Protein AF-A0A2R4ZPZ9-F1 (afdb_monomer_lite)

Foldseek 3Di:
DFDWDADPVRRIDGNPDDDPDDDDDDDCLQLVVLCPPPQLVLLVVDPPPCPLLVQAPLCVPPPQVLADDPFRDLSSLSVCCSRPNCVRSVVSLVSDPLPQRSQVPGPSNRRSSVND

Radius of gyration: 20.04 Å; chains: 1; bounding box: 48×36×44 Å

Secondary structure (DSSP, 8-state):
-PEEEE-TT--EEEEEES-SS-------TTHHHHTT-TTGGGGGG-----HHHHS-HHHHHHGGGSEETTEEHHHHHHHHHHHH-HHHHHHHHTT-----HHHHT-TT---HHHH-

pLDDT: mean 92.25, std 6.33, range [57.91, 97.75]

Structure (mmCIF, N/CA/C/O backbone):
data_AF-A0A2R4ZPZ9-F1
#
_entry.id   AF-A0A2R4ZPZ9-F1
#
loop_
_atom_site.group_PDB
_atom_site.id
_atom_site.type_symbol
_atom_site.label_atom_id
_atom_site.label_alt_id
_atom_site.label_comp_id
_atom_site.label_asym_id
_atom_site.label_entity_id
_atom_site.label_seq_id
_atom_site.pdbx_PDB_ins_code
_atom_site.Cartn_x
_atom_site.Cartn_y
_atom_site.Cartn_z
_atom_site.occupancy
_atom_site.B_iso_or_equiv
_atom_site.auth_seq_id
_atom_site.auth_comp_id
_atom_site.auth_asym_id
_atom_site.auth_atom_id
_atom_site.pdbx_PDB_model_num
ATOM 1 N N . GLY A 1 1 ? -21.890 0.322 21.127 1.00 57.91 1 GLY A N 1
ATOM 2 C CA . GLY A 1 1 ? -22.882 -0.031 22.159 1.00 57.91 1 GLY A CA 1
ATOM 3 C C . GLY A 1 1 ? -22.568 -1.422 22.655 1.00 57.91 1 GLY A C 1
ATOM 4 O O . GLY A 1 1 ? -22.043 -2.193 21.857 1.00 57.91 1 GLY A O 1
ATOM 5 N N . PRO A 1 2 ? -22.805 -1.735 23.933 1.00 71.38 2 PRO A N 1
ATOM 6 C CA . PRO A 1 2 ? -22.573 -3.080 24.423 1.00 71.38 2 PRO A CA 1
ATOM 7 C C . PRO A 1 2 ? -23.373 -4.081 23.588 1.00 71.38 2 PRO A C 1
ATOM 9 O O . PRO A 1 2 ? -24.569 -3.897 23.359 1.00 71.38 2 PRO A O 1
ATOM 12 N N . SER A 1 3 ? -22.693 -5.104 23.087 1.00 78.25 3 SER A N 1
ATOM 13 C CA . SER A 1 3 ? -23.331 -6.201 22.369 1.00 78.25 3 SER A CA 1
ATOM 14 C C . SER A 1 3 ? -24.349 -6.906 23.266 1.00 78.25 3 SER A C 1
ATOM 16 O O . SER A 1 3 ? -24.215 -6.932 24.496 1.00 78.25 3 SER A O 1
ATOM 18 N N . SER A 1 4 ? -25.380 -7.462 22.634 1.00 85.31 4 SER A N 1
ATOM 19 C CA . SER A 1 4 ? -26.261 -8.424 23.284 1.00 85.31 4 SER A CA 1
ATOM 20 C C . SER A 1 4 ? -25.736 -9.834 23.047 1.00 85.31 4 SER A C 1
ATOM 22 O O . SER A 1 4 ? -25.416 -10.163 21.904 1.00 85.31 4 SER A O 1
ATOM 24 N N . THR A 1 5 ? -25.738 -10.669 24.077 1.00 86.12 5 THR A N 1
ATOM 25 C CA . THR A 1 5 ? -25.636 -12.128 23.937 1.00 86.12 5 THR A CA 1
ATOM 26 C C . THR A 1 5 ? -26.888 -12.778 24.523 1.00 86.12 5 THR A C 1
ATOM 28 O O . THR A 1 5 ? -27.709 -12.087 25.127 1.00 86.12 5 THR A O 1
ATOM 31 N N . ALA A 1 6 ? -27.056 -14.079 24.325 1.00 87.12 6 ALA A N 1
ATOM 32 C CA . ALA A 1 6 ? -28.023 -14.872 25.069 1.00 87.12 6 ALA A CA 1
ATOM 33 C C . ALA A 1 6 ? -27.266 -15.848 25.975 1.00 87.12 6 ALA A C 1
ATOM 35 O O . ALA A 1 6 ? -26.208 -16.346 25.577 1.00 87.12 6 ALA A O 1
ATOM 36 N N . ASP A 1 7 ? -27.756 -16.071 27.190 1.00 83.69 7 ASP A N 1
ATOM 37 C CA . ASP A 1 7 ? -27.227 -17.127 28.051 1.00 83.69 7 ASP A CA 1
ATOM 38 C C . ASP A 1 7 ? -27.743 -18.518 27.619 1.00 83.69 7 ASP A C 1
ATOM 40 O O . ASP A 1 7 ? -28.404 -18.662 26.586 1.00 83.69 7 ASP A O 1
ATOM 44 N N . ILE A 1 8 ? -27.410 -19.562 28.386 1.00 87.25 8 ILE A N 1
ATOM 45 C CA . ILE A 1 8 ? -27.820 -20.941 28.074 1.00 87.25 8 ILE A CA 1
ATOM 46 C C . ILE A 1 8 ? -29.338 -21.170 28.181 1.00 87.25 8 ILE A C 1
ATOM 48 O O . ILE A 1 8 ? -29.856 -22.090 27.554 1.00 87.25 8 ILE A O 1
ATOM 52 N N . GLU A 1 9 ? -30.047 -20.304 28.903 1.00 93.44 9 GLU A N 1
ATOM 53 C CA . GLU A 1 9 ? -31.505 -20.297 29.046 1.00 93.44 9 GLU A CA 1
ATOM 54 C C . GLU A 1 9 ? -32.182 -19.395 27.994 1.00 93.44 9 GLU A C 1
ATOM 56 O O . GLU A 1 9 ? -33.387 -19.152 28.045 1.00 93.44 9 GLU A O 1
ATOM 61 N N . TYR A 1 10 ? -31.418 -18.912 27.005 1.00 86.00 10 TYR A N 1
ATOM 62 C CA . TYR A 1 10 ? -31.842 -17.956 25.980 1.00 86.00 10 TYR A CA 1
ATOM 63 C C . TYR A 1 10 ? -32.255 -16.578 26.522 1.00 86.00 10 TYR A C 1
ATOM 65 O O . TYR A 1 10 ? -32.876 -15.790 25.796 1.00 86.00 10 TYR A O 1
ATOM 73 N N . GLU A 1 11 ? -31.871 -16.224 27.751 1.00 89.31 11 GLU A N 1
ATOM 74 C CA . GLU A 1 11 ? -32.092 -14.875 28.260 1.00 89.31 11 GLU A CA 1
ATOM 75 C C . GLU A 1 11 ? -31.128 -13.889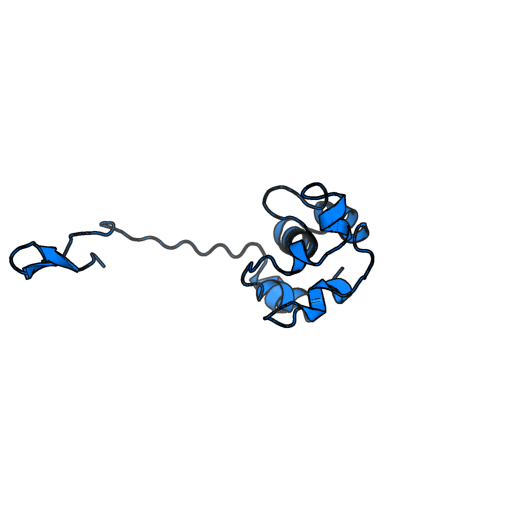 27.608 1.00 89.31 11 GLU A C 1
ATOM 77 O O . GLU A 1 11 ? -29.909 -14.067 27.581 1.00 89.31 11 GLU A O 1
ATOM 82 N N . ARG A 1 12 ? -31.688 -12.810 27.057 1.00 85.62 12 ARG A N 1
ATOM 83 C CA . ARG A 1 12 ? -30.928 -11.821 26.296 1.00 85.62 12 ARG A CA 1
ATOM 84 C C . ARG A 1 12 ? -30.255 -10.830 27.246 1.00 85.62 1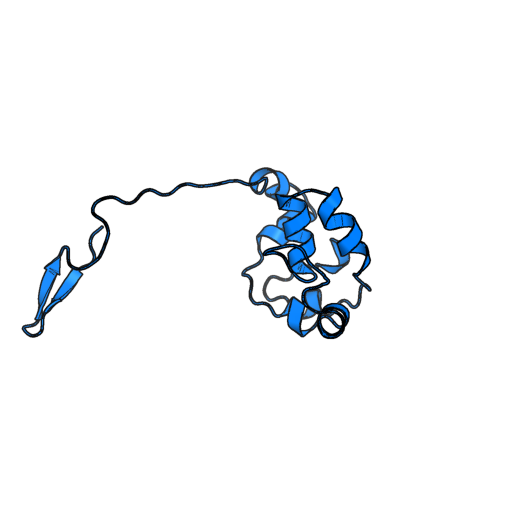2 ARG A C 1
ATOM 86 O O . ARG A 1 12 ? -30.912 -9.966 27.821 1.00 85.62 12 ARG A O 1
ATOM 93 N N . VAL A 1 13 ? -28.932 -10.909 27.355 1.00 83.25 13 VAL A N 1
ATOM 94 C CA . VAL A 1 13 ? -28.111 -10.040 28.203 1.00 83.25 13 VAL A CA 1
ATOM 95 C C . VAL A 1 13 ? -27.508 -8.918 27.362 1.00 83.25 13 VAL A C 1
ATOM 97 O O . VAL A 1 13 ? -26.758 -9.162 26.416 1.00 83.25 13 VAL A O 1
ATOM 100 N N . TYR A 1 14 ? -27.809 -7.672 27.721 1.00 80.12 14 TYR A N 1
ATOM 101 C CA . TYR A 1 14 ? -27.192 -6.474 27.146 1.00 80.12 14 TYR A CA 1
ATOM 102 C C . TYR A 1 14 ? -26.034 -6.033 28.035 1.00 80.12 14 TYR A C 1
ATOM 104 O O . TYR A 1 14 ? -26.156 -6.060 29.254 1.00 80.12 14 TYR A O 1
ATOM 112 N N . GLY A 1 15 ? -24.912 -5.613 27.454 1.00 77.81 15 GLY A N 1
ATOM 113 C CA . GLY A 1 15 ? -23.721 -5.308 28.266 1.00 77.81 15 GLY A CA 1
ATOM 114 C C . GLY A 1 15 ? -22.645 -6.380 28.221 1.00 77.81 15 GLY A C 1
ATOM 115 O O . GLY A 1 15 ? -21.578 -6.152 28.776 1.00 77.81 15 GLY A O 1
ATOM 116 N N . ALA A 1 16 ? -22.903 -7.523 27.577 1.00 74.75 16 ALA A N 1
ATOM 117 C CA . ALA A 1 16 ? -22.052 -8.705 27.695 1.00 74.75 16 ALA A CA 1
ATOM 118 C C . ALA A 1 16 ? -20.634 -8.478 27.157 1.00 74.75 16 ALA A C 1
ATOM 120 O O . ALA A 1 16 ? -19.654 -8.854 27.799 1.00 74.75 16 ALA A O 1
ATOM 121 N N . HIS A 1 17 ? -20.516 -7.814 26.003 1.00 73.88 17 HIS A N 1
ATOM 122 C CA . HIS A 1 17 ? -19.218 -7.458 25.430 1.00 73.88 17 HIS A CA 1
ATOM 123 C C . HIS A 1 17 ? -19.226 -6.040 24.866 1.00 73.88 17 HIS A C 1
ATOM 125 O O . HIS A 1 17 ? -20.173 -5.633 24.190 1.00 73.88 17 HIS A O 1
ATOM 131 N N . GLY A 1 18 ? -18.142 -5.307 25.098 1.00 77.50 18 GLY A N 1
ATOM 132 C CA . GLY A 1 18 ? -17.913 -3.969 24.560 1.00 77.50 18 GLY A CA 1
ATOM 133 C C . GLY A 1 18 ? -17.425 -2.997 25.636 1.00 77.50 18 GLY A C 1
ATOM 134 O O . GLY A 1 18 ? -17.731 -3.178 26.814 1.00 77.50 18 GLY A O 1
ATOM 135 N N . PRO A 1 19 ? -16.644 -1.976 25.263 1.00 83.25 19 PRO A N 1
ATOM 136 C CA . PRO A 1 19 ? -16.093 -1.041 26.232 1.00 83.25 19 PRO A CA 1
ATOM 137 C C . PRO A 1 19 ? -17.175 -0.082 26.758 1.00 83.25 19 PRO A C 1
ATOM 139 O O . PRO A 1 19 ? -18.146 0.215 26.057 1.00 83.25 19 PRO A O 1
ATOM 142 N N . ARG A 1 20 ? -16.987 0.437 27.982 1.00 82.06 20 ARG A N 1
ATOM 143 C CA . ARG A 1 20 ? -17.849 1.495 28.557 1.00 82.06 20 ARG A CA 1
ATOM 144 C C . ARG A 1 20 ? -17.841 2.763 27.705 1.00 82.06 20 ARG A C 1
ATOM 146 O O . ARG A 1 20 ? -18.866 3.422 27.583 1.00 82.06 20 ARG A O 1
ATOM 153 N N . GLU A 1 21 ? -16.697 3.068 27.105 1.00 85.62 21 GLU A N 1
ATOM 154 C CA . GLU A 1 21 ? -16.496 4.198 26.206 1.00 85.62 21 GLU A CA 1
ATOM 155 C C . GLU A 1 21 ? -15.749 3.737 24.954 1.00 85.62 21 GLU A C 1
ATOM 157 O O . GLU A 1 21 ? -14.854 2.896 25.027 1.00 85.62 21 GLU A O 1
ATOM 162 N N . TYR A 1 22 ? -16.113 4.286 23.798 1.00 86.56 22 TYR A N 1
ATOM 163 C CA . TYR A 1 22 ? -15.481 3.985 22.519 1.00 86.56 22 TYR A CA 1
ATOM 164 C C . TYR A 1 22 ? -15.039 5.290 21.871 1.00 86.56 22 TYR A C 1
ATOM 166 O O . TYR A 1 22 ? -15.868 6.130 21.525 1.00 86.56 22 TYR A O 1
ATOM 174 N N . HIS A 1 23 ? -13.729 5.440 21.713 1.00 93.06 23 HIS A N 1
ATOM 175 C CA . HIS A 1 23 ? -13.109 6.616 21.118 1.00 93.06 23 HIS A CA 1
ATOM 176 C C . HIS A 1 23 ? -12.506 6.219 19.771 1.00 93.06 23 HIS A C 1
ATOM 178 O O . HIS A 1 23 ? -11.738 5.259 19.695 1.00 93.06 23 HIS A O 1
ATOM 184 N N . VAL A 1 24 ? -12.846 6.948 18.706 1.00 94.31 24 VAL A N 1
ATOM 185 C CA . VAL A 1 24 ? -12.269 6.749 17.367 1.00 94.31 24 VAL A CA 1
ATOM 186 C C . VAL A 1 24 ? -11.408 7.944 17.023 1.00 94.31 24 VAL A C 1
ATOM 188 O O . VAL A 1 24 ? -11.900 9.068 16.958 1.00 94.31 24 VAL A O 1
ATOM 191 N N . VAL A 1 25 ? -10.127 7.696 16.767 1.00 94.62 25 VAL A N 1
ATOM 192 C CA . VAL A 1 25 ? -9.190 8.725 16.317 1.00 94.62 25 VAL A CA 1
ATOM 193 C C . VAL A 1 25 ? -8.909 8.512 14.835 1.00 94.62 25 VAL A C 1
ATOM 195 O O . VAL A 1 25 ? -8.303 7.516 14.440 1.00 94.62 25 VAL A O 1
ATOM 198 N N . PHE A 1 26 ? -9.338 9.461 14.004 1.00 92.81 26 PHE A N 1
ATOM 199 C CA . PHE A 1 26 ? -9.024 9.459 12.579 1.00 92.81 26 PHE A CA 1
ATOM 200 C C . PHE A 1 26 ? -7.695 10.170 12.338 1.00 92.81 26 PHE A C 1
ATOM 202 O O . PHE A 1 26 ? -7.580 11.381 12.513 1.00 92.81 26 PHE A O 1
ATOM 209 N N . ILE A 1 27 ? -6.689 9.417 11.904 1.00 92.44 27 ILE A N 1
ATOM 210 C CA . ILE A 1 27 ? -5.378 9.962 11.544 1.00 92.44 27 ILE A CA 1
ATOM 211 C C . ILE A 1 27 ? -5.311 10.073 10.026 1.00 92.44 27 ILE A C 1
ATOM 213 O O . ILE A 1 27 ? -5.415 9.067 9.330 1.00 92.44 27 ILE A O 1
ATOM 217 N N . ASN A 1 28 ? -5.105 11.273 9.489 1.00 91.19 28 ASN A N 1
ATOM 218 C CA . ASN A 1 28 ? -5.026 11.453 8.041 1.00 91.19 28 ASN A CA 1
ATOM 219 C C . ASN A 1 28 ? -3.731 10.863 7.446 1.00 91.19 28 ASN A C 1
ATOM 221 O O . ASN A 1 28 ? -3.797 10.084 6.502 1.00 91.19 28 ASN A O 1
ATOM 225 N N . ASN A 1 29 ? -2.566 11.181 8.020 1.00 91.12 29 ASN A N 1
ATOM 226 C CA . ASN A 1 29 ? -1.247 10.763 7.518 1.00 91.12 29 ASN A CA 1
ATOM 227 C C . ASN A 1 29 ? -1.073 11.015 6.002 1.00 91.12 29 ASN A C 1
ATOM 229 O O . ASN A 1 29 ? -0.841 10.090 5.229 1.00 91.12 29 ASN A O 1
ATOM 233 N N . ASN A 1 30 ? -1.307 12.263 5.581 1.00 91.38 30 ASN A N 1
ATOM 234 C CA . ASN A 1 30 ? -1.265 12.758 4.194 1.00 91.38 30 ASN A CA 1
ATOM 235 C C . ASN A 1 30 ? -2.300 12.184 3.206 1.00 91.38 30 ASN A C 1
ATOM 237 O O . ASN A 1 30 ? -2.413 12.694 2.092 1.00 91.38 30 ASN A O 1
ATOM 241 N N . ARG A 1 31 ? -3.123 11.200 3.596 1.00 93.38 31 ARG A N 1
ATOM 242 C CA . ARG A 1 31 ? -4.059 10.506 2.688 1.00 93.38 31 ARG A CA 1
ATOM 243 C C . ARG A 1 31 ? -5.048 11.431 1.980 1.00 93.38 31 ARG A C 1
ATOM 245 O O . ARG A 1 31 ? -5.248 11.292 0.784 1.00 93.38 31 ARG A O 1
ATOM 252 N N . LEU A 1 32 ? -5.626 12.412 2.672 1.00 93.81 32 LEU A N 1
ATOM 253 C CA . LEU A 1 32 ? -6.537 13.389 2.061 1.00 93.81 32 LEU A CA 1
ATOM 254 C C . LEU A 1 32 ? -5.847 14.264 1.004 1.00 93.81 32 LEU A C 1
ATOM 256 O O . LEU A 1 32 ? -6.496 14.658 0.040 1.00 93.81 32 LEU A O 1
ATOM 260 N N . GLY A 1 33 ? -4.551 14.555 1.155 1.00 93.56 33 GLY A N 1
ATOM 261 C CA . GLY A 1 33 ? -3.784 15.272 0.134 1.00 93.56 33 GLY A CA 1
ATOM 262 C C . GLY A 1 33 ? -3.629 14.414 -1.119 1.00 93.56 33 GLY A C 1
ATOM 263 O O . GLY A 1 33 ? -4.073 14.805 -2.194 1.00 93.56 33 GLY A O 1
ATOM 264 N N . PHE A 1 34 ? -3.118 13.195 -0.943 1.00 93.69 34 PHE A N 1
ATOM 265 C CA . PHE A 1 34 ? -2.922 12.236 -2.035 1.00 93.69 34 PHE A CA 1
ATOM 266 C C . PHE A 1 34 ? -4.218 11.722 -2.663 1.00 93.69 34 PHE A C 1
ATOM 268 O O . PHE A 1 34 ? -4.214 11.306 -3.813 1.00 93.69 34 PHE A O 1
ATOM 275 N N . SER A 1 35 ? -5.355 11.814 -1.970 1.00 94.62 35 SER A N 1
ATOM 276 C CA . SER A 1 35 ? -6.660 11.482 -2.557 1.00 94.62 35 SER A CA 1
ATOM 277 C C . SER A 1 35 ? -7.044 12.380 -3.735 1.00 94.62 35 SER A C 1
ATOM 279 O O . SER A 1 35 ? -7.894 12.000 -4.533 1.00 94.62 35 SER A O 1
ATOM 281 N N . LYS A 1 36 ? -6.420 13.560 -3.849 1.00 95.81 36 LYS A N 1
ATOM 282 C CA . LYS A 1 36 ? -6.618 14.499 -4.960 1.00 95.81 36 LYS A CA 1
ATOM 283 C C . LYS A 1 36 ? -5.572 14.338 -6.063 1.00 95.81 36 LYS A C 1
ATOM 285 O O . LYS A 1 36 ? -5.680 15.006 -7.087 1.00 95.81 36 LYS A O 1
ATOM 290 N N . ASP A 1 37 ? -4.558 13.506 -5.842 1.00 94.00 37 ASP A N 1
ATOM 291 C CA . ASP A 1 37 ? -3.504 13.264 -6.816 1.00 94.00 37 ASP A CA 1
ATOM 292 C C . ASP A 1 37 ? -4.019 12.306 -7.906 1.00 94.00 37 ASP A C 1
ATOM 294 O O . ASP A 1 37 ? -4.546 11.236 -7.576 1.00 94.00 37 ASP A O 1
ATOM 298 N N . PRO A 1 38 ? -3.901 12.660 -9.197 1.00 91.19 38 PRO A N 1
ATOM 299 C CA . PRO A 1 38 ? -4.463 11.861 -10.284 1.00 91.19 38 PRO A CA 1
ATOM 300 C C . PRO A 1 38 ? -3.797 10.489 -10.447 1.00 91.19 38 PRO A C 1
ATOM 302 O O . PRO A 1 38 ? -4.408 9.604 -11.035 1.00 91.19 38 PRO A O 1
ATOM 305 N N . LEU A 1 39 ? -2.576 10.305 -9.940 1.00 88.38 39 LEU A N 1
ATOM 306 C CA . LEU A 1 39 ? -1.821 9.059 -10.042 1.00 88.38 39 LEU A CA 1
ATOM 307 C C . LEU A 1 39 ? -1.826 8.290 -8.713 1.00 88.38 39 LEU A C 1
ATOM 309 O O . LEU A 1 39 ? -2.073 7.087 -8.673 1.00 88.38 39 LEU A O 1
ATOM 313 N N . LEU A 1 40 ? -1.580 8.985 -7.602 1.00 91.00 40 LEU A N 1
ATOM 314 C CA . LEU A 1 40 ? -1.396 8.359 -6.289 1.00 91.00 40 LEU A CA 1
ATOM 315 C C . LEU A 1 40 ? -2.707 8.045 -5.564 1.00 91.00 40 LEU A C 1
ATOM 317 O O . LEU A 1 40 ? -2.705 7.233 -4.636 1.00 91.00 40 LEU A O 1
ATOM 321 N N . SER A 1 41 ? -3.831 8.638 -5.971 1.00 94.12 41 SER A N 1
ATOM 322 C CA . SER A 1 41 ? -5.135 8.348 -5.358 1.00 94.12 41 SER A CA 1
ATOM 323 C C . SER A 1 41 ? -5.526 6.869 -5.466 1.00 94.12 41 SER A C 1
ATOM 325 O O . SER A 1 41 ? -6.113 6.326 -4.526 1.00 94.12 41 SER A O 1
ATOM 327 N N . ASP A 1 42 ? -5.123 6.174 -6.533 1.00 93.81 42 ASP A N 1
ATOM 328 C CA . ASP A 1 42 ? -5.402 4.745 -6.700 1.00 93.81 42 ASP A CA 1
ATOM 329 C C . ASP A 1 42 ? -4.693 3.870 -5.655 1.00 93.81 42 ASP A C 1
ATOM 331 O O . ASP A 1 42 ? -5.254 2.862 -5.214 1.00 93.81 42 ASP A O 1
ATOM 335 N N . MET A 1 43 ? 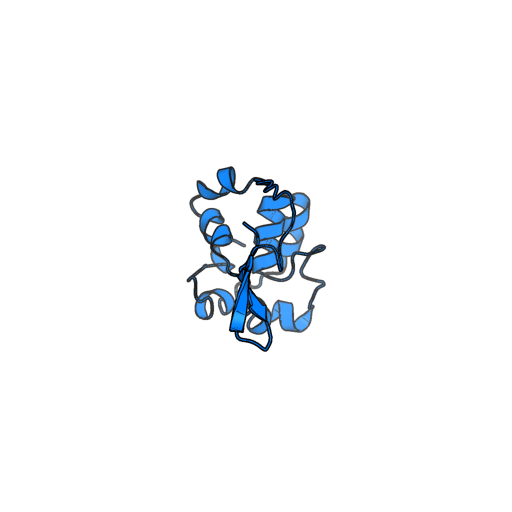-3.524 4.285 -5.144 1.00 93.50 43 MET A N 1
ATOM 336 C CA . MET A 1 43 ? -2.834 3.563 -4.061 1.00 93.50 43 MET A CA 1
ATOM 337 C C . MET A 1 43 ? -3.679 3.474 -2.782 1.00 93.50 43 MET A C 1
ATOM 339 O O . MET A 1 43 ? -3.583 2.492 -2.034 1.00 93.50 43 MET A O 1
ATOM 343 N N . LEU A 1 44 ? -4.544 4.467 -2.539 1.00 94.69 44 LEU A N 1
ATOM 344 C CA . LEU A 1 44 ? -5.419 4.526 -1.365 1.00 94.69 44 LEU A CA 1
ATOM 345 C C . LEU A 1 44 ? -6.576 3.520 -1.425 1.00 94.69 44 LEU A C 1
ATOM 347 O O . LEU A 1 44 ? -7.217 3.270 -0.406 1.00 94.69 44 LEU A O 1
ATOM 351 N N . ARG A 1 45 ? -6.828 2.912 -2.590 1.00 94.94 45 ARG A N 1
ATOM 352 C CA . ARG A 1 45 ? -7.888 1.912 -2.794 1.00 94.94 45 ARG A CA 1
ATOM 353 C C . ARG A 1 45 ? -7.466 0.501 -2.390 1.00 94.94 45 ARG A C 1
ATOM 355 O O . ARG A 1 45 ? -8.287 -0.414 -2.389 1.00 94.94 45 ARG A O 1
ATOM 362 N N . CYS A 1 46 ? -6.188 0.297 -2.075 1.00 95.38 46 CYS A N 1
ATOM 363 C CA . CYS A 1 46 ? -5.648 -1.017 -1.761 1.00 95.38 46 CYS A CA 1
ATOM 364 C C . CYS A 1 46 ? -6.322 -1.646 -0.531 1.00 95.38 46 CYS A C 1
ATOM 366 O O . CYS A 1 46 ? -6.235 -1.133 0.582 1.00 95.38 46 CYS A O 1
ATOM 368 N N . ILE A 1 47 ? -6.897 -2.835 -0.720 1.00 96.06 47 ILE A N 1
ATOM 369 C CA . ILE A 1 47 ? -7.504 -3.657 0.344 1.00 96.06 47 ILE A CA 1
ATOM 370 C C . ILE A 1 47 ? -6.506 -4.610 1.023 1.00 96.06 47 ILE A C 1
ATOM 372 O O . ILE A 1 47 ? -6.899 -5.515 1.750 1.00 96.06 47 ILE A O 1
ATOM 376 N N . ARG A 1 48 ? -5.206 -4.454 0.737 1.00 93.56 48 ARG A N 1
ATOM 377 C CA . ARG A 1 48 ? -4.108 -5.296 1.248 1.00 93.56 48 ARG A CA 1
ATOM 378 C C . ARG A 1 48 ? -4.295 -6.805 1.012 1.00 93.56 48 ARG A C 1
ATOM 380 O O . ARG A 1 48 ? -3.895 -7.613 1.840 1.00 93.56 48 ARG A O 1
ATOM 387 N N . CYS A 1 49 ? -4.822 -7.198 -0.150 1.00 96.56 49 CYS A N 1
ATOM 388 C CA . CYS A 1 49 ? -4.999 -8.616 -0.506 1.00 96.56 49 CYS A CA 1
ATOM 389 C C . CYS A 1 49 ? -3.681 -9.394 -0.705 1.00 96.56 49 CYS A C 1
ATOM 391 O O . CYS A 1 49 ? -3.688 -10.618 -0.729 1.00 96.56 49 CYS A O 1
ATOM 393 N N . GLY A 1 50 ? -2.553 -8.700 -0.902 1.00 95.06 50 GLY A N 1
ATOM 394 C CA . GLY A 1 50 ? -1.226 -9.312 -1.026 1.00 95.06 50 GLY A CA 1
ATOM 395 C C . GLY A 1 50 ? -0.892 -9.925 -2.390 1.00 95.06 50 GLY A C 1
ATOM 396 O O . GLY A 1 50 ? 0.262 -10.274 -2.612 1.00 95.06 50 GLY A O 1
ATOM 397 N N . ARG A 1 51 ? -1.830 -9.998 -3.347 1.00 97.06 51 ARG A N 1
ATOM 398 C CA . ARG A 1 51 ? -1.575 -10.668 -4.638 1.00 97.06 51 ARG A CA 1
ATOM 399 C C . ARG A 1 51 ? -0.417 -10.051 -5.432 1.00 97.06 51 ARG A C 1
ATOM 401 O O . ARG A 1 51 ? 0.390 -10.776 -6.000 1.00 97.06 51 ARG A O 1
ATOM 408 N N . CYS A 1 52 ? -0.275 -8.727 -5.382 1.00 96.62 52 CYS A N 1
ATOM 409 C CA . CYS A 1 52 ? 0.859 -8.013 -5.977 1.00 96.62 52 CYS A CA 1
ATOM 410 C C . CYS A 1 52 ? 2.235 -8.441 -5.431 1.00 96.62 52 CYS A C 1
ATOM 412 O O . CYS A 1 52 ? 3.215 -8.301 -6.148 1.00 96.62 52 CYS A O 1
ATOM 414 N N . LEU A 1 53 ? 2.328 -8.946 -4.195 1.00 95.69 53 LEU A N 1
ATOM 415 C CA . LEU A 1 53 ? 3.579 -9.445 -3.609 1.00 95.69 53 LEU A CA 1
ATOM 416 C C . LEU A 1 53 ? 3.921 -10.833 -4.152 1.00 95.69 53 LEU A C 1
ATOM 418 O O . LEU A 1 53 ? 5.072 -11.119 -4.467 1.00 95.69 53 LEU A O 1
ATOM 422 N N . ILE A 1 54 ? 2.901 -11.686 -4.266 1.00 95.44 54 ILE A N 1
ATOM 423 C CA . ILE A 1 54 ? 3.040 -13.068 -4.734 1.00 95.44 54 ILE A CA 1
ATOM 424 C C . ILE A 1 54 ? 3.491 -13.085 -6.196 1.00 95.44 54 ILE A C 1
ATOM 426 O O . ILE A 1 54 ? 4.416 -13.802 -6.552 1.00 95.44 54 ILE A O 1
ATOM 430 N N . GLU A 1 55 ? 2.881 -12.244 -7.026 1.00 96.88 55 GLU A N 1
ATOM 431 C CA . GLU A 1 55 ? 3.118 -12.239 -8.474 1.00 96.88 55 GLU A CA 1
ATOM 432 C C . GLU A 1 55 ? 4.322 -11.402 -8.903 1.00 96.88 55 GLU A C 1
ATOM 434 O O . GLU A 1 55 ? 4.669 -11.374 -10.083 1.00 96.88 55 GLU A O 1
ATOM 439 N N . CYS A 1 56 ? 4.947 -10.669 -7.978 1.00 97.31 56 CYS A N 1
ATOM 440 C CA . CYS A 1 56 ? 6.057 -9.809 -8.342 1.00 97.31 56 CYS A CA 1
ATOM 441 C C . CYS A 1 56 ? 7.390 -10.570 -8.303 1.00 97.31 56 CYS A C 1
ATOM 443 O O . CYS A 1 56 ? 7.826 -10.960 -7.217 1.00 97.31 56 CYS A O 1
ATOM 445 N N . PRO A 1 57 ? 8.104 -10.709 -9.436 1.00 97.00 57 PRO A N 1
ATOM 446 C CA . PRO A 1 57 ? 9.337 -11.498 -9.496 1.00 97.00 57 PRO A CA 1
ATOM 447 C C . PRO A 1 57 ? 10.457 -10.931 -8.614 1.00 97.00 57 PRO A C 1
ATOM 449 O O . PRO A 1 57 ? 11.216 -11.681 -8.001 1.00 97.00 57 PRO A O 1
ATOM 452 N N . VAL A 1 58 ? 10.541 -9.604 -8.493 1.00 97.44 58 VAL A N 1
ATOM 453 C CA . VAL A 1 58 ? 11.528 -8.952 -7.623 1.00 97.44 58 VAL A CA 1
ATOM 454 C C . VAL A 1 58 ? 11.232 -9.276 -6.160 1.00 97.44 58 VAL A C 1
ATOM 456 O O . VAL A 1 58 ? 12.128 -9.710 -5.443 1.00 97.44 58 VAL A O 1
ATOM 459 N N . TYR A 1 59 ? 9.972 -9.167 -5.722 1.00 96.81 59 TYR A N 1
ATOM 460 C CA . TYR A 1 59 ? 9.612 -9.488 -4.338 1.00 96.81 59 TYR A CA 1
ATOM 461 C C . TYR A 1 59 ? 9.815 -10.975 -4.021 1.00 96.81 59 TYR A C 1
ATOM 463 O O . TYR A 1 59 ? 10.282 -11.301 -2.938 1.00 96.81 59 TYR A O 1
ATOM 471 N N . GLN A 1 60 ? 9.559 -11.872 -4.978 1.00 96.50 60 GLN A N 1
ATOM 472 C CA . GLN A 1 60 ? 9.884 -13.297 -4.833 1.00 96.50 60 GLN A CA 1
ATOM 473 C C . GLN A 1 60 ? 11.394 -13.558 -4.672 1.00 96.50 60 GLN A C 1
ATOM 475 O O . GLN A 1 60 ? 11.779 -14.561 -4.079 1.00 96.50 60 GLN A O 1
ATOM 480 N N . THR A 1 61 ? 12.247 -12.658 -5.169 1.00 97.00 61 THR A N 1
ATOM 481 C CA . THR A 1 61 ? 13.709 -12.817 -5.148 1.00 97.00 61 THR A CA 1
ATOM 482 C C . THR A 1 61 ? 14.347 -12.205 -3.902 1.00 97.00 61 THR A C 1
ATOM 484 O O . THR A 1 61 ? 15.144 -12.857 -3.234 1.00 97.00 61 THR A O 1
ATOM 487 N N . ILE A 1 62 ? 14.023 -10.947 -3.587 1.00 96.62 62 ILE A N 1
ATOM 488 C CA . ILE A 1 62 ? 14.673 -10.195 -2.495 1.00 96.62 62 ILE A CA 1
ATOM 489 C C . ILE A 1 62 ? 13.794 -10.047 -1.250 1.00 96.62 62 ILE A C 1
ATOM 491 O O . ILE A 1 62 ? 14.268 -9.598 -0.205 1.00 96.62 62 ILE A O 1
ATOM 495 N N . GLY A 1 63 ? 12.522 -10.441 -1.342 1.00 95.00 63 GLY A N 1
ATOM 496 C CA . GLY A 1 63 ? 11.606 -10.497 -0.213 1.00 95.00 63 GLY A CA 1
ATOM 497 C C . GLY A 1 63 ? 11.411 -9.144 0.484 1.00 95.00 63 GLY A C 1
ATOM 498 O O . GLY A 1 63 ? 11.368 -8.098 -0.173 1.00 95.00 63 GLY A O 1
ATOM 499 N N . PRO A 1 64 ? 11.295 -9.141 1.826 1.00 93.19 64 PRO A N 1
ATOM 500 C CA . PRO A 1 64 ? 11.066 -7.936 2.627 1.00 93.19 64 PRO A CA 1
ATOM 501 C C . PRO A 1 64 ? 12.124 -6.835 2.482 1.00 93.19 64 PRO A C 1
ATOM 503 O O . PRO A 1 64 ? 11.843 -5.697 2.838 1.00 93.19 64 PRO A O 1
ATOM 506 N N . SER A 1 65 ? 13.307 -7.136 1.934 1.00 94.31 65 SER A N 1
ATOM 507 C CA . SER A 1 65 ? 14.327 -6.121 1.633 1.00 94.31 65 SER A CA 1
ATOM 508 C C . SER A 1 65 ? 13.829 -5.069 0.637 1.00 94.31 65 SER A C 1
ATOM 510 O O . SER A 1 65 ? 14.325 -3.946 0.626 1.00 94.31 65 SER A O 1
ATOM 512 N N . TRP A 1 66 ? 12.822 -5.397 -0.179 1.00 95.62 66 TRP A N 1
ATOM 513 C CA . TRP A 1 66 ? 12.091 -4.409 -0.964 1.00 95.62 66 TRP A CA 1
ATOM 514 C C . TRP A 1 66 ? 10.993 -3.755 -0.121 1.00 95.62 66 TRP A C 1
ATOM 516 O O . TRP A 1 66 ? 9.808 -4.028 -0.299 1.00 95.62 66 TRP A O 1
ATOM 526 N N . GLY A 1 67 ? 11.371 -2.927 0.845 1.00 93.38 67 GLY A N 1
ATOM 527 C CA . GLY A 1 67 ? 10.425 -2.342 1.787 1.00 93.38 67 GLY A CA 1
ATOM 528 C C . GLY A 1 67 ? 11.096 -1.616 2.945 1.00 93.38 67 GLY A C 1
ATOM 529 O O . GLY A 1 67 ? 12.314 -1.626 3.089 1.00 93.38 67 GLY A O 1
ATOM 530 N N . SER A 1 68 ? 10.278 -0.984 3.784 1.00 93.00 68 SER A N 1
ATOM 531 C CA . SER A 1 68 ? 10.697 -0.370 5.044 1.00 93.00 68 SER A CA 1
ATOM 532 C C . SER A 1 68 ? 9.582 -0.499 6.085 1.00 93.00 68 SER A C 1
ATOM 534 O O . SER A 1 68 ? 8.429 -0.111 5.864 1.00 93.00 68 SER A O 1
ATOM 536 N N . GLY A 1 69 ? 9.922 -1.057 7.249 1.00 91.12 69 GLY A N 1
ATOM 537 C CA . GLY A 1 69 ? 8.993 -1.258 8.362 1.00 91.12 69 GLY A CA 1
ATOM 538 C C . GLY A 1 69 ? 7.764 -2.093 7.980 1.00 91.12 69 GLY A C 1
ATOM 539 O O . GLY A 1 69 ? 7.869 -3.258 7.607 1.00 91.12 69 GLY A O 1
ATOM 540 N N . ALA A 1 70 ? 6.575 -1.495 8.098 1.00 88.12 70 ALA A N 1
ATOM 541 C CA . ALA A 1 70 ? 5.303 -2.164 7.809 1.00 88.12 70 ALA A CA 1
ATOM 542 C C . ALA A 1 70 ? 4.923 -2.174 6.311 1.00 88.12 70 ALA A C 1
ATOM 544 O O . ALA A 1 70 ? 3.890 -2.749 5.939 1.00 88.12 70 ALA A O 1
ATOM 545 N N . TYR A 1 71 ? 5.720 -1.526 5.455 1.00 93.25 71 TYR A N 1
ATOM 546 C CA . TYR A 1 71 ? 5.445 -1.358 4.032 1.00 93.25 71 TYR A CA 1
ATOM 547 C C . TYR A 1 71 ? 6.451 -2.144 3.194 1.00 93.25 71 TYR A C 1
ATOM 549 O O . TYR A 1 71 ? 7.629 -1.812 3.163 1.00 93.25 71 TYR A O 1
ATOM 557 N N . ASN A 1 72 ? 5.974 -3.185 2.507 1.00 93.38 72 ASN A N 1
ATOM 558 C CA . ASN A 1 72 ? 6.809 -4.104 1.734 1.00 93.38 72 ASN A CA 1
ATOM 559 C C . ASN A 1 72 ? 6.262 -4.314 0.315 1.00 93.38 72 ASN A C 1
ATOM 561 O O . ASN A 1 72 ? 5.049 -4.251 0.092 1.00 93.38 72 ASN A O 1
ATOM 565 N N . GLY A 1 73 ? 7.173 -4.598 -0.612 1.00 95.06 73 GLY A N 1
ATOM 566 C CA . GLY A 1 73 ? 6.953 -4.851 -2.030 1.00 95.06 73 GLY A CA 1
ATOM 567 C C . GLY A 1 73 ? 6.331 -3.677 -2.791 1.00 95.06 73 GLY A C 1
ATOM 568 O O . GLY A 1 73 ? 6.286 -2.558 -2.274 1.00 95.06 73 GLY A O 1
ATOM 569 N N . PRO A 1 74 ? 5.810 -3.916 -4.009 1.00 94.38 74 PRO A N 1
ATOM 570 C CA . PRO A 1 74 ? 5.388 -2.849 -4.916 1.00 94.38 74 PRO A CA 1
ATOM 571 C C . PRO A 1 74 ? 4.304 -1.945 -4.304 1.00 94.38 74 PRO A C 1
ATOM 573 O O . PRO A 1 74 ? 4.444 -0.728 -4.299 1.00 94.38 74 PRO A O 1
ATOM 576 N N . MET A 1 75 ? 3.261 -2.503 -3.676 1.00 96.19 75 MET A N 1
ATOM 577 C CA . MET A 1 75 ? 2.266 -1.675 -2.970 1.00 96.19 75 MET A CA 1
ATOM 578 C C . MET A 1 75 ? 2.848 -0.948 -1.751 1.00 96.19 75 MET A C 1
ATOM 580 O O . MET A 1 75 ? 2.405 0.150 -1.418 1.00 96.19 75 MET A O 1
ATOM 584 N N . GLY A 1 76 ? 3.801 -1.568 -1.054 1.00 95.44 76 GLY A N 1
ATOM 585 C CA . GLY A 1 76 ? 4.437 -0.987 0.121 1.00 95.44 76 GLY A CA 1
ATOM 586 C C . GLY A 1 76 ? 5.201 0.286 -0.212 1.00 95.44 76 GLY A C 1
ATOM 587 O O . GLY A 1 76 ? 5.028 1.277 0.486 1.00 95.44 76 GLY A O 1
ATOM 588 N N . VAL A 1 77 ? 5.971 0.293 -1.299 1.00 95.88 77 VAL A N 1
ATOM 589 C CA . VAL A 1 77 ? 6.737 1.475 -1.725 1.00 95.88 77 VAL A CA 1
ATOM 590 C C . VAL A 1 77 ? 5.825 2.683 -1.967 1.00 95.88 77 VAL A C 1
ATOM 592 O O . VAL A 1 77 ? 6.107 3.769 -1.464 1.00 95.88 77 VAL A O 1
ATOM 595 N N . GLY A 1 78 ? 4.673 2.488 -2.616 1.00 94.25 78 GLY A N 1
ATOM 596 C CA . GLY A 1 78 ? 3.677 3.554 -2.784 1.00 94.25 78 GLY A CA 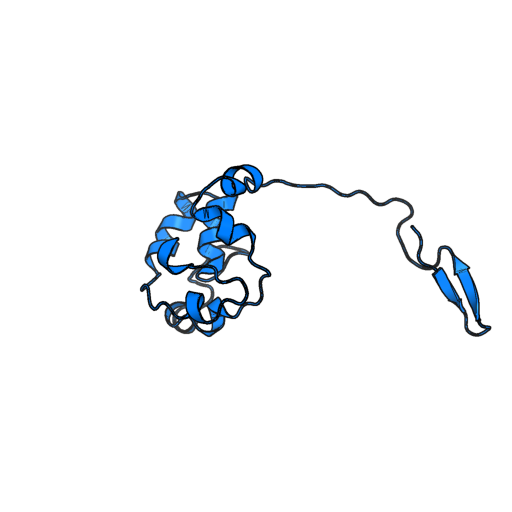1
ATOM 597 C C . GLY A 1 78 ? 3.140 4.098 -1.453 1.00 94.25 78 GLY A C 1
ATOM 598 O O . GLY A 1 78 ? 3.037 5.307 -1.253 1.00 94.25 78 GLY A O 1
ATOM 599 N N . TRP A 1 79 ? 2.850 3.215 -0.493 1.00 94.12 79 TRP A N 1
ATOM 600 C CA . TRP A 1 79 ? 2.433 3.629 0.854 1.00 94.12 79 TRP A CA 1
ATOM 601 C C . TRP A 1 79 ? 3.547 4.313 1.648 1.00 94.12 79 TRP A C 1
ATOM 603 O O . TRP A 1 79 ? 3.277 5.225 2.435 1.00 94.12 79 TRP A O 1
ATOM 613 N N . LEU A 1 80 ? 4.794 3.901 1.440 1.00 94.62 80 LEU A N 1
ATOM 614 C CA . LEU A 1 80 ? 5.955 4.533 2.044 1.00 94.62 80 LEU A CA 1
ATOM 615 C C . LEU A 1 80 ? 6.092 5.971 1.543 1.00 94.62 80 LEU A C 1
ATOM 617 O O . LEU A 1 80 ? 6.261 6.867 2.360 1.00 94.62 80 LEU A O 1
ATOM 621 N N . TYR A 1 81 ? 5.881 6.215 0.248 1.00 94.31 81 TYR A N 1
ATOM 622 C CA . TYR A 1 81 ? 5.878 7.567 -0.309 1.00 94.31 81 TYR A CA 1
ATOM 623 C C . TYR A 1 81 ? 4.805 8.452 0.339 1.00 94.31 81 TYR A C 1
ATOM 625 O O . TYR A 1 81 ? 5.101 9.539 0.830 1.00 94.31 81 TYR A O 1
ATOM 633 N N . ILE A 1 82 ? 3.567 7.955 0.433 1.00 93.19 82 ILE A N 1
ATOM 634 C CA . ILE A 1 82 ? 2.442 8.698 1.029 1.00 93.19 82 ILE A CA 1
ATOM 635 C C . ILE A 1 82 ? 2.724 9.080 2.489 1.00 93.19 82 ILE A C 1
ATOM 637 O O . ILE A 1 82 ? 2.366 10.169 2.944 1.00 93.19 82 ILE A O 1
ATOM 641 N N . THR A 1 83 ? 3.346 8.175 3.245 1.00 92.75 83 THR A N 1
ATOM 642 C CA . THR A 1 83 ? 3.444 8.296 4.706 1.00 92.75 83 THR A CA 1
ATOM 643 C C . THR A 1 83 ? 4.791 8.790 5.215 1.00 92.75 83 THR A C 1
ATOM 645 O O . THR A 1 83 ? 4.845 9.316 6.323 1.00 92.75 83 THR A O 1
ATOM 648 N N . ARG A 1 84 ? 5.859 8.632 4.431 1.00 93.19 84 ARG A N 1
ATOM 649 C CA . ARG A 1 84 ? 7.244 8.964 4.800 1.00 93.19 84 ARG A CA 1
ATOM 650 C C . ARG A 1 84 ? 8.014 9.734 3.724 1.00 93.19 84 ARG A C 1
ATOM 652 O O . ARG A 1 84 ? 9.136 10.153 3.970 1.00 93.19 84 ARG A O 1
ATOM 659 N N . GLY A 1 85 ? 7.408 9.981 2.565 1.00 93.00 85 GLY A N 1
ATOM 660 C CA . GLY A 1 85 ? 7.984 10.821 1.519 1.00 93.00 85 GLY A CA 1
ATOM 661 C C . GLY A 1 85 ? 8.975 10.108 0.598 1.00 93.00 85 GLY A C 1
ATOM 662 O O . GLY A 1 85 ? 9.211 8.900 0.674 1.00 93.00 85 GLY A O 1
ATOM 663 N N . ILE A 1 86 ? 9.535 10.892 -0.325 1.00 94.25 86 ILE A N 1
ATOM 664 C CA . ILE A 1 86 ? 10.371 10.405 -1.430 1.00 94.25 86 ILE A CA 1
ATOM 665 C C . ILE A 1 86 ? 11.729 9.868 -0.981 1.00 94.25 86 ILE A C 1
ATOM 667 O O . ILE A 1 86 ? 12.273 8.984 -1.628 1.00 94.25 86 ILE A O 1
ATOM 671 N N . GLU A 1 87 ? 12.271 10.375 0.119 1.00 95.25 87 GLU A N 1
ATOM 672 C CA . GLU A 1 87 ? 13.611 10.017 0.592 1.00 95.25 87 GLU A CA 1
ATOM 673 C C . GLU A 1 87 ? 13.689 8.537 0.98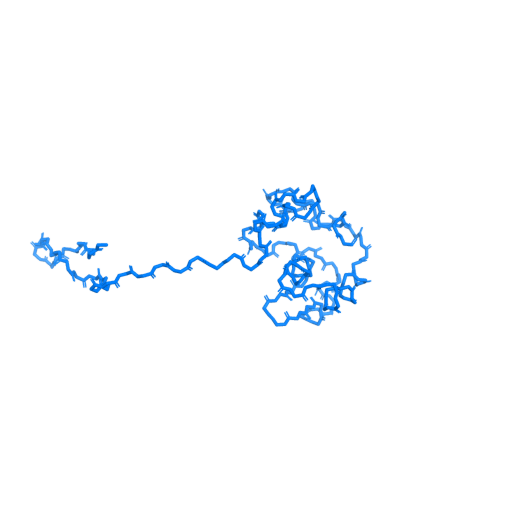7 1.00 95.25 87 GLU A C 1
ATOM 675 O O . GLU A 1 87 ? 14.659 7.859 0.655 1.00 95.25 87 GLU A O 1
ATOM 680 N N . GLU A 1 88 ? 12.636 8.009 1.619 1.00 94.12 88 GLU A N 1
ATOM 681 C CA . GLU A 1 88 ? 12.541 6.583 1.945 1.00 94.12 88 GLU A CA 1
ATOM 682 C C . GLU A 1 88 ? 12.007 5.743 0.776 1.00 94.12 88 GLU A C 1
ATOM 684 O O . GLU A 1 88 ? 12.449 4.612 0.571 1.00 94.12 88 GLU A O 1
ATOM 689 N N . ALA A 1 89 ? 11.051 6.266 0.004 1.00 95.19 89 ALA A N 1
ATOM 690 C CA . ALA A 1 89 ? 10.395 5.496 -1.052 1.00 95.19 89 ALA A CA 1
ATOM 691 C C . ALA A 1 89 ? 11.199 5.412 -2.354 1.00 95.19 89 ALA A C 1
ATOM 693 O O . ALA A 1 89 ? 11.209 4.366 -2.996 1.00 95.19 89 ALA A O 1
ATOM 694 N N . GLY A 1 90 ? 11.895 6.482 -2.735 1.00 95.75 90 GLY A N 1
ATOM 695 C CA . GLY A 1 90 ? 12.598 6.613 -4.012 1.00 95.75 90 GLY A CA 1
ATOM 696 C C . GLY A 1 90 ? 13.603 5.490 -4.276 1.00 95.75 90 GLY A C 1
ATOM 697 O O . GLY A 1 90 ? 13.473 4.813 -5.296 1.00 95.75 90 GLY A O 1
ATOM 698 N N . PRO A 1 91 ? 14.551 5.206 -3.359 1.00 95.81 91 PRO A N 1
ATOM 699 C CA . PRO A 1 91 ? 15.509 4.113 -3.540 1.00 95.81 91 PRO A CA 1
ATOM 700 C C . PRO A 1 91 ? 14.842 2.744 -3.719 1.00 95.81 91 PRO A C 1
ATOM 702 O O . PRO A 1 91 ? 15.337 1.906 -4.469 1.00 95.81 91 PRO A O 1
ATOM 705 N N . LEU A 1 92 ? 13.703 2.520 -3.058 1.00 96.62 92 LEU A N 1
ATOM 706 C CA . LEU A 1 92 ? 12.943 1.277 -3.167 1.00 96.62 92 LEU A CA 1
ATOM 707 C C . LEU A 1 92 ? 12.092 1.224 -4.445 1.00 96.62 92 LEU A C 1
ATOM 709 O O . LEU A 1 92 ? 11.873 0.132 -4.967 1.00 96.62 92 LEU A O 1
ATOM 713 N N . SER A 1 93 ? 11.642 2.365 -4.978 1.00 95.50 93 SER A N 1
ATOM 714 C CA . SER A 1 93 ? 10.918 2.437 -6.261 1.00 95.50 93 SER A CA 1
ATOM 715 C C . SER A 1 93 ? 11.787 1.944 -7.414 1.00 95.50 93 SER A C 1
ATOM 717 O O . SER A 1 93 ? 11.334 1.176 -8.261 1.00 95.50 93 SER A O 1
ATOM 719 N N . MET A 1 94 ? 13.085 2.260 -7.364 1.00 95.75 94 MET A N 1
ATOM 720 C CA . MET A 1 94 ? 14.079 1.848 -8.364 1.00 95.75 94 MET A CA 1
ATOM 721 C C . MET A 1 94 ? 14.281 0.328 -8.472 1.00 95.75 94 MET A C 1
ATOM 723 O O . MET A 1 94 ? 14.902 -0.139 -9.424 1.00 95.75 94 MET A O 1
ATOM 727 N N . LEU A 1 95 ? 13.768 -0.460 -7.522 1.00 96.25 95 LEU A N 1
ATOM 728 C CA . LEU A 1 95 ? 13.798 -1.924 -7.591 1.00 96.25 95 LEU A CA 1
ATOM 729 C C . LEU A 1 95 ? 12.685 -2.491 -8.492 1.00 96.25 95 LEU A C 1
ATOM 731 O O . LEU A 1 95 ? 12.710 -3.673 -8.833 1.00 96.25 95 LEU A O 1
ATOM 735 N N . CYS A 1 96 ? 11.706 -1.675 -8.896 1.00 96.31 96 CYS A N 1
ATOM 736 C CA . CYS A 1 96 ? 10.665 -2.084 -9.829 1.00 96.31 96 CYS A CA 1
ATOM 737 C C . CYS A 1 96 ? 11.242 -2.314 -11.237 1.00 96.31 96 CYS A C 1
ATOM 739 O O . CYS A 1 96 ? 11.742 -1.397 -11.883 1.00 96.31 96 CYS A O 1
ATOM 741 N N . ILE A 1 97 ? 11.089 -3.531 -11.766 1.00 96.69 97 ILE A N 1
ATOM 742 C CA . ILE A 1 97 ? 11.491 -3.871 -13.146 1.00 96.69 97 ILE A CA 1
ATOM 743 C C . ILE A 1 97 ? 10.358 -3.713 -14.171 1.00 96.69 97 ILE A C 1
ATOM 745 O O . ILE A 1 97 ? 10.477 -4.194 -15.293 1.00 96.69 97 ILE A O 1
ATOM 749 N N . HIS A 1 98 ? 9.234 -3.107 -13.781 1.00 96.88 98 HIS A N 1
ATOM 750 C CA . HIS A 1 98 ? 8.072 -2.884 -14.652 1.00 96.88 98 HIS A CA 1
ATOM 751 C C . HIS A 1 98 ? 7.513 -4.162 -15.315 1.00 96.88 98 HIS A C 1
ATOM 753 O O . HIS A 1 98 ? 7.002 -4.125 -16.428 1.00 96.88 98 HIS A O 1
ATOM 759 N N . ALA A 1 99 ? 7.554 -5.299 -14.607 1.00 96.31 99 ALA A N 1
ATOM 760 C CA . ALA A 1 99 ? 7.064 -6.587 -15.121 1.00 96.31 99 ALA A CA 1
ATOM 761 C C . ALA A 1 99 ? 5.551 -6.612 -15.429 1.00 96.31 99 ALA A C 1
ATOM 763 O O . ALA A 1 99 ? 5.098 -7.434 -16.216 1.00 96.31 99 ALA A O 1
ATOM 764 N N . GLY A 1 100 ? 4.752 -5.740 -14.803 1.00 96.25 100 GLY A N 1
ATOM 765 C CA . GLY A 1 100 ? 3.317 -5.617 -15.090 1.00 96.25 100 GLY A CA 1
ATOM 766 C C . GLY A 1 100 ? 2.397 -6.584 -14.335 1.00 96.25 100 GLY A C 1
ATOM 767 O O . GLY A 1 100 ? 1.234 -6.256 -14.127 1.00 96.25 100 GLY A O 1
ATOM 768 N N . ASN A 1 101 ? 2.892 -7.719 -13.827 1.00 97.12 101 ASN A N 1
ATOM 769 C CA . ASN A 1 101 ? 2.051 -8.759 -13.207 1.00 97.12 101 ASN A CA 1
ATOM 770 C C . ASN A 1 101 ? 1.135 -8.237 -12.092 1.00 97.12 101 ASN A C 1
ATOM 772 O O . ASN A 1 101 ? -0.008 -8.666 -11.960 1.00 97.12 101 ASN A O 1
ATOM 776 N N . CYS A 1 102 ? 1.629 -7.307 -11.273 1.00 96.69 102 CYS A 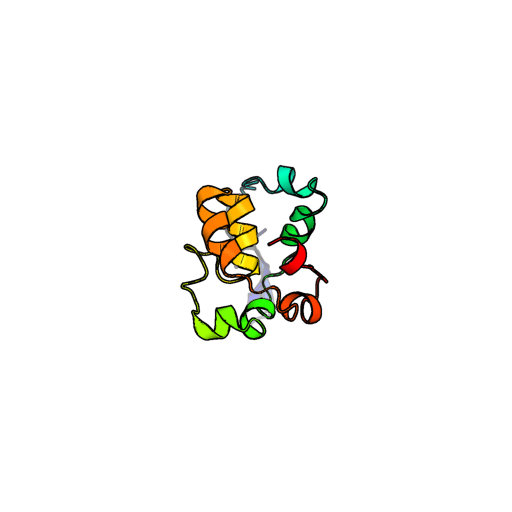N 1
ATOM 777 C CA . CYS A 1 102 ? 0.878 -6.767 -10.148 1.00 96.69 102 CYS A CA 1
ATOM 778 C C . CYS A 1 102 ? -0.353 -5.946 -10.573 1.00 96.69 102 CYS A C 1
ATOM 780 O O . CYS A 1 102 ? -1.329 -5.942 -9.825 1.00 96.69 102 CYS A O 1
ATOM 782 N N . ARG A 1 103 ? -0.332 -5.319 -11.758 1.00 97.06 103 ARG A N 1
ATOM 783 C CA . ARG A 1 103 ? -1.489 -4.650 -12.373 1.00 97.06 103 ARG A CA 1
ATOM 784 C C . ARG A 1 103 ? -2.536 -5.679 -12.799 1.00 97.06 103 ARG A C 1
ATOM 786 O O . ARG A 1 103 ? -3.698 -5.545 -12.431 1.00 97.06 103 ARG A O 1
ATOM 793 N N . GLU A 1 104 ? -2.108 -6.726 -13.504 1.00 97.75 104 GLU A N 1
ATOM 794 C CA . GLU A 1 104 ? -2.999 -7.755 -14.064 1.00 97.75 104 GLU A CA 1
ATOM 795 C C . GLU A 1 104 ? -3.797 -8.505 -12.993 1.00 97.75 104 GLU A C 1
ATOM 797 O O . GLU A 1 104 ? -4.961 -8.850 -13.182 1.00 97.75 104 GLU A O 1
ATOM 802 N N . VAL A 1 105 ? -3.185 -8.737 -11.833 1.00 97.69 105 VAL A N 1
ATOM 803 C CA . VAL A 1 105 ? -3.798 -9.517 -10.748 1.00 97.69 105 VAL A CA 1
ATOM 804 C C . VAL A 1 105 ? -4.497 -8.668 -9.687 1.00 97.69 105 VAL A C 1
ATOM 806 O O . VAL A 1 105 ? -5.031 -9.221 -8.721 1.00 97.69 105 VAL A O 1
ATOM 809 N N . CYS A 1 106 ? -4.452 -7.338 -9.795 1.00 97.62 106 CYS A N 1
ATOM 810 C CA . CYS A 1 106 ? -5.015 -6.460 -8.778 1.00 97.62 106 CYS A CA 1
ATOM 811 C C . CYS A 1 106 ? -6.551 -6.447 -8.870 1.00 97.62 106 CYS A C 1
ATOM 813 O O . CYS A 1 106 ? -7.086 -5.959 -9.865 1.00 97.62 106 CYS A O 1
ATOM 815 N N . PRO A 1 107 ? -7.289 -6.864 -7.819 1.00 97.38 107 PRO A N 1
ATOM 816 C CA . PRO A 1 107 ? -8.755 -6.854 -7.854 1.00 97.38 107 PRO A CA 1
ATOM 817 C C . PRO A 1 107 ? -9.354 -5.439 -7.852 1.00 97.38 107 PRO A C 1
ATOM 819 O O . PRO A 1 107 ? -10.552 -5.271 -8.047 1.00 97.38 107 PRO A O 1
ATOM 822 N N . LEU A 1 108 ? -8.528 -4.423 -7.589 1.00 97.38 108 LEU A N 1
ATOM 823 C CA . LEU A 1 108 ? -8.903 -3.008 -7.573 1.00 97.38 108 LEU A CA 1
ATOM 824 C C . LEU A 1 108 ? -8.418 -2.281 -8.841 1.00 97.38 108 LEU A C 1
ATOM 826 O O . LEU A 1 108 ? -8.620 -1.075 -8.940 1.00 97.38 108 LEU A O 1
ATOM 830 N N . HIS A 1 109 ? -7.779 -2.996 -9.779 1.00 95.19 109 HIS A N 1
ATOM 831 C CA . HIS A 1 109 ? -7.214 -2.461 -11.025 1.00 95.19 109 HIS A CA 1
ATOM 832 C C . HIS A 1 109 ? -6.197 -1.320 -10.830 1.00 95.19 109 HIS A C 1
ATOM 834 O O . HIS A 1 109 ? -6.109 -0.413 -11.649 1.00 95.19 109 HIS A O 1
ATOM 840 N N . ILE A 1 110 ? -5.418 -1.371 -9.743 1.00 96.50 110 ILE A N 1
ATOM 841 C CA . ILE A 1 110 ? -4.361 -0.389 -9.454 1.00 96.50 110 ILE A CA 1
ATOM 842 C C . ILE A 1 110 ? -3.157 -0.663 -10.363 1.00 96.50 110 ILE A C 1
ATOM 844 O O . ILE A 1 110 ? -2.545 -1.733 -10.274 1.00 96.50 110 ILE A O 1
ATOM 848 N N . ASP A 1 111 ? -2.787 0.313 -11.191 1.00 96.06 111 ASP A N 1
ATOM 849 C CA . ASP A 1 111 ? -1.622 0.242 -12.079 1.00 96.06 111 ASP A CA 1
ATOM 850 C C . ASP A 1 111 ? -0.337 0.638 -11.337 1.00 96.06 111 ASP A C 1
ATOM 852 O O . ASP A 1 111 ? 0.206 1.727 -11.504 1.00 96.06 111 ASP A O 1
ATOM 856 N N . ILE A 1 112 ? 0.134 -0.256 -10.462 1.00 95.62 112 ILE A N 1
ATOM 857 C CA . ILE A 1 112 ? 1.333 -0.016 -9.646 1.00 95.62 112 ILE A CA 1
ATOM 858 C C . ILE A 1 112 ? 2.576 0.294 -10.497 1.00 95.62 112 ILE A C 1
ATOM 860 O O . ILE A 1 112 ? 3.289 1.219 -10.128 1.00 95.62 112 ILE A O 1
ATOM 864 N N . PRO A 1 113 ? 2.861 -0.411 -11.613 1.00 95.12 113 PRO A N 1
ATOM 865 C CA . PRO A 1 113 ? 4.008 -0.088 -12.458 1.00 95.12 113 PRO A CA 1
ATOM 866 C C . PRO A 1 113 ? 4.005 1.352 -12.979 1.00 95.12 113 PRO A C 1
ATOM 868 O O . PRO A 1 113 ? 5.069 1.941 -13.063 1.00 95.12 113 PRO A O 1
ATOM 871 N N . ASN A 1 114 ? 2.839 1.925 -13.291 1.00 93.75 114 ASN A N 1
ATOM 872 C CA . ASN A 1 114 ? 2.731 3.318 -13.741 1.00 93.75 114 ASN A CA 1
ATOM 873 C C . ASN A 1 114 ? 2.933 4.347 -12.608 1.00 93.75 114 ASN A C 1
ATOM 875 O O . ASN A 1 114 ? 3.102 5.533 -12.871 1.00 93.75 114 ASN A O 1
ATOM 879 N N . ILE A 1 115 ? 2.865 3.905 -11.351 1.00 91.94 115 ILE A N 1
ATOM 880 C CA . ILE A 1 115 ? 3.057 4.746 -10.163 1.00 91.94 115 ILE A CA 1
ATOM 881 C C . ILE A 1 115 ? 4.527 4.748 -9.695 1.00 91.94 115 ILE A C 1
ATOM 883 O O . ILE A 1 115 ? 4.915 5.645 -8.946 1.00 91.94 115 ILE A O 1
ATOM 887 N N . MET A 1 116 ? 5.315 3.737 -10.081 1.00 89.56 116 MET A N 1
ATOM 888 C CA . MET A 1 116 ? 6.699 3.531 -9.621 1.00 89.56 116 MET A CA 1
ATOM 889 C C . MET A 1 116 ? 7.719 4.453 -10.287 1.00 89.56 116 MET A C 1
ATOM 891 O O . MET A 1 116 ? 7.481 4.895 -11.429 1.00 89.56 116 MET A O 1
#

Sequence (116 aa):
GPSSTADIEYERVYGAHGPREYHVVFINNNRLGFSKDPLLSDMLRCIRCGRCLIECPVYQTIGPSWGSGAYNGPMGVGWLYITRGIEEAGPLSMLCIHAGNCREVCPLHIDIPNIM